Protein AF-A0AAV7M1U5-F1 (afdb_monomer_lite)

Organism: Pleurodeles waltl (NCBI:txid8319)

Radius of gyration: 17.75 Å; chains: 1; bounding box: 37×47×51 Å

pLDDT: mean 77.55, std 16.36, range [31.09, 94.5]

Foldseek 3Di:
DDDDPPPPQPDPPVVLCVQCVVLVVDPFAWDGKDFDPDPDPDPPDDTDIDTHTPDPVSVVVSVVSLVVDPFDDDPNHTDHDDDDADPVLVVLQVVCVVVVVVCVVVVWDWDADPRHWIWTDDPNDIDIDDDD

InterPro domains:
  IPR042566 L1 transposable element, C-terminal domain [G3DSA:3.30.250.20] (71-132)

Structure (mmCIF, N/CA/C/O backbone):
data_AF-A0AAV7M1U5-F1
#
_entry.id   AF-A0AAV7M1U5-F1
#
loop_
_atom_site.group_PDB
_atom_site.id
_atom_site.type_symbol
_atom_site.label_atom_id
_atom_site.label_alt_id
_atom_site.label_comp_id
_atom_site.label_asym_id
_atom_site.label_entity_id
_atom_site.label_seq_id
_atom_site.pdbx_PDB_ins_code
_atom_site.Cartn_x
_atom_site.Cartn_y
_atom_site.Cartn_z
_atom_site.occupancy
_atom_site.B_iso_or_equiv
_atom_site.auth_seq_id
_atom_site.auth_comp_id
_atom_site.auth_asym_id
_atom_site.auth_atom_id
_atom_site.pdbx_PDB_model_num
ATOM 1 N N . MET A 1 1 ? -9.621 28.303 -31.779 1.00 35.81 1 MET A N 1
ATOM 2 C CA . MET A 1 1 ? -10.114 28.123 -30.397 1.00 35.81 1 MET A CA 1
ATOM 3 C C . MET A 1 1 ? -9.479 26.858 -29.834 1.00 35.81 1 MET A C 1
ATOM 5 O O . MET A 1 1 ? -10.049 25.784 -29.961 1.00 35.81 1 MET A O 1
ATOM 9 N N . GLN A 1 2 ? -8.252 26.967 -29.311 1.00 31.09 2 GLN A N 1
ATOM 10 C CA . GLN A 1 2 ? -7.615 25.893 -28.545 1.00 31.09 2 GLN A CA 1
ATOM 11 C C . GLN A 1 2 ? -8.328 25.795 -27.192 1.00 31.09 2 GLN A C 1
ATOM 13 O O . GLN A 1 2 ? -8.320 26.750 -26.417 1.00 31.09 2 GLN A O 1
ATOM 18 N N . ALA A 1 3 ? -8.980 24.667 -26.929 1.00 35.22 3 ALA A N 1
ATOM 19 C CA . ALA A 1 3 ? -9.577 24.390 -25.635 1.00 35.22 3 ALA A CA 1
ATOM 20 C C . ALA A 1 3 ? -8.478 23.974 -24.645 1.00 35.22 3 ALA A C 1
ATOM 22 O O . ALA A 1 3 ? -7.823 22.956 -24.843 1.00 35.22 3 ALA A O 1
ATOM 23 N N . ASN A 1 4 ? -8.300 24.801 -23.610 1.00 36.56 4 ASN A N 1
ATOM 24 C CA . ASN A 1 4 ? -7.708 24.516 -22.298 1.00 36.56 4 ASN A CA 1
ATOM 25 C C . ASN A 1 4 ? -7.575 23.011 -21.962 1.00 36.56 4 ASN A C 1
ATOM 27 O O . ASN A 1 4 ? -8.493 22.435 -21.378 1.00 36.56 4 ASN A O 1
ATOM 31 N N . SER A 1 5 ? -6.428 22.390 -22.255 1.00 39.25 5 SER A N 1
ATOM 32 C CA . SER A 1 5 ? -6.068 21.067 -21.712 1.00 39.25 5 SER A CA 1
ATOM 33 C C . SER A 1 5 ? -5.354 21.141 -20.358 1.00 39.25 5 SER A C 1
ATOM 35 O O . SER A 1 5 ? -5.174 20.114 -19.711 1.00 39.25 5 SER A O 1
ATOM 37 N N . ASP A 1 6 ? -4.990 22.342 -19.906 1.00 36.09 6 ASP A N 1
ATOM 38 C CA . ASP A 1 6 ? -4.019 22.541 -18.817 1.00 36.09 6 ASP A CA 1
ATOM 39 C C . ASP A 1 6 ? -4.659 22.761 -17.438 1.00 36.09 6 ASP A C 1
ATOM 41 O O . ASP A 1 6 ? -4.017 23.244 -16.514 1.00 36.09 6 ASP A O 1
ATOM 45 N N . LYS A 1 7 ? -5.940 22.411 -17.267 1.00 34.91 7 LYS A N 1
ATOM 46 C CA . LYS A 1 7 ? -6.672 22.604 -15.998 1.00 34.91 7 LYS A CA 1
ATOM 47 C C . LYS A 1 7 ? -7.119 21.315 -15.302 1.00 34.91 7 LYS A C 1
ATOM 49 O O . LYS A 1 7 ? -7.943 21.369 -14.403 1.00 34.91 7 LYS A O 1
ATOM 54 N N . GLN A 1 8 ? -6.587 20.151 -15.682 1.00 41.59 8 GLN A N 1
ATOM 55 C CA . GLN A 1 8 ? -6.863 18.887 -14.970 1.00 41.59 8 GLN A CA 1
ATOM 56 C C . GLN A 1 8 ? -5.866 18.577 -13.836 1.00 41.59 8 GLN A C 1
ATOM 58 O O . GLN A 1 8 ? -5.866 17.467 -13.311 1.00 41.59 8 GLN A O 1
ATOM 63 N N . GLU A 1 9 ? -5.029 19.540 -13.449 1.00 43.91 9 GLU A N 1
ATOM 64 C CA . GLU A 1 9 ? -4.118 19.436 -12.298 1.00 43.91 9 GLU A CA 1
ATOM 65 C C . GLU A 1 9 ? -4.763 19.869 -10.968 1.00 43.91 9 GLU A C 1
ATOM 67 O O . GLU A 1 9 ? -4.080 19.953 -9.948 1.00 43.91 9 GLU A O 1
ATOM 72 N N . GLU A 1 10 ? -6.078 20.117 -10.939 1.00 45.50 10 GLU A N 1
ATOM 73 C CA . GLU A 1 10 ? -6.778 20.469 -9.702 1.00 45.50 10 GLU A CA 1
ATOM 74 C C . GLU A 1 10 ? -6.959 19.249 -8.787 1.00 45.50 10 GLU A C 1
ATOM 76 O O . GLU A 1 10 ? -7.956 18.535 -8.798 1.00 45.50 10 GLU A O 1
ATOM 81 N N . TYR A 1 11 ? -5.922 19.074 -7.972 1.00 50.91 11 TYR A N 1
ATOM 82 C CA . TYR A 1 11 ? -5.946 18.636 -6.587 1.00 50.91 11 TYR A CA 1
ATOM 83 C C . TYR A 1 11 ? -6.585 17.264 -6.296 1.00 50.91 11 TYR A C 1
ATOM 85 O O . TYR A 1 11 ? -7.752 17.132 -5.942 1.00 50.91 11 TYR A O 1
ATOM 93 N N . PHE A 1 12 ? -5.735 16.237 -6.279 1.00 55.44 12 PHE A N 1
ATOM 94 C CA . PHE A 1 12 ? -6.041 14.906 -5.741 1.00 55.44 12 PHE A CA 1
ATOM 95 C C . PHE A 1 12 ? -6.333 14.918 -4.217 1.00 55.44 12 PHE A C 1
ATOM 97 O O . PHE A 1 12 ? -6.977 14.011 -3.696 1.00 55.44 12 PHE A O 1
ATOM 104 N N . VAL A 1 13 ? -5.890 15.952 -3.483 1.00 52.41 13 VAL A N 1
ATOM 105 C CA . VAL A 1 13 ? -5.956 16.018 -2.002 1.00 52.41 13 VAL A CA 1
ATOM 106 C C . VAL A 1 13 ? -7.305 16.482 -1.421 1.00 52.41 13 VAL A C 1
ATOM 108 O O . VAL A 1 13 ? -7.798 15.799 -0.524 1.00 52.41 13 VAL A O 1
ATOM 111 N N . PRO A 1 14 ? -7.966 17.564 -1.889 1.00 52.09 14 PRO A N 1
ATOM 112 C CA . PRO A 1 14 ? -9.253 18.025 -1.355 1.00 52.09 14 PRO A CA 1
ATOM 113 C C . PRO A 1 14 ? -10.358 16.971 -1.454 1.00 52.09 14 PRO A C 1
ATOM 115 O O . PRO A 1 14 ? -11.265 16.930 -0.623 1.00 52.09 14 PRO A O 1
ATOM 118 N N . GLN A 1 15 ? -10.265 16.091 -2.451 1.00 54.75 15 GLN A N 1
ATOM 119 C CA . GLN A 1 15 ? -11.201 14.987 -2.658 1.00 54.75 15 GLN A CA 1
ATOM 120 C C . GLN A 1 15 ? -10.933 13.831 -1.682 1.00 54.75 15 GLN A C 1
ATOM 122 O O . GLN A 1 15 ? -11.866 13.152 -1.261 1.00 54.75 15 GLN A O 1
ATOM 127 N N . PHE A 1 16 ? -9.682 13.650 -1.245 1.00 58.00 16 PHE A N 1
ATOM 128 C CA . PHE A 1 16 ? -9.311 12.663 -0.231 1.00 58.00 16 PHE A CA 1
ATOM 129 C C . PHE A 1 16 ? -9.795 13.031 1.167 1.00 58.00 16 PHE A C 1
ATOM 131 O O . PHE A 1 16 ? -10.257 12.162 1.903 1.00 58.00 16 PHE A O 1
ATOM 138 N N . CYS A 1 17 ? -9.764 14.323 1.499 1.00 52.22 17 CYS A N 1
ATOM 139 C CA . CYS A 1 17 ? -10.313 14.845 2.750 1.00 52.22 17 CYS A CA 1
ATOM 140 C C . CYS A 1 17 ? -11.817 14.543 2.907 1.00 52.22 17 CYS A C 1
ATOM 142 O O . CYS A 1 17 ? -12.287 14.379 4.026 1.00 52.22 17 CYS A O 1
ATOM 144 N N . HIS A 1 18 ? -12.564 14.415 1.801 1.00 54.22 18 HIS A N 1
ATOM 145 C CA . HIS A 1 18 ? -13.964 13.965 1.826 1.00 54.22 18 HIS A CA 1
ATOM 146 C C . HIS A 1 18 ? -14.118 12.451 2.048 1.00 54.22 18 HIS A C 1
ATOM 148 O O . HIS A 1 18 ? -15.135 12.022 2.586 1.00 54.22 18 HIS A O 1
ATOM 154 N N . MET A 1 19 ? -13.145 11.642 1.614 1.00 53.34 19 MET A N 1
ATOM 155 C CA . MET A 1 19 ? -13.203 10.173 1.676 1.00 53.34 19 MET A CA 1
ATOM 156 C C . MET A 1 19 ? -12.685 9.595 3.002 1.00 53.34 19 MET A C 1
ATOM 158 O O . MET A 1 19 ? -13.044 8.473 3.345 1.00 53.34 19 MET A O 1
ATOM 162 N N . ALA A 1 20 ? -11.863 10.350 3.730 1.00 53.44 20 ALA A N 1
ATOM 163 C CA . ALA A 1 20 ? -11.268 9.968 5.010 1.00 53.44 20 ALA A CA 1
ATOM 164 C C . ALA A 1 20 ? -11.239 11.194 5.947 1.00 53.44 20 ALA A C 1
ATOM 166 O O . ALA A 1 20 ? -10.193 11.836 6.099 1.00 53.44 20 ALA A O 1
ATOM 167 N N . PRO A 1 21 ? -12.390 11.591 6.523 1.00 56.91 21 PRO A N 1
ATOM 168 C CA . PRO A 1 21 ? -12.510 12.798 7.342 1.00 56.91 21 PRO A CA 1
ATOM 169 C C . PRO A 1 21 ? -11.607 12.782 8.588 1.00 56.91 21 PRO A C 1
ATOM 171 O O . PRO A 1 21 ? -11.214 13.830 9.084 1.00 56.91 21 PRO A O 1
ATOM 174 N N . GLU A 1 22 ? -11.193 11.616 9.070 1.00 52.97 22 GLU A N 1
ATOM 175 C CA . GLU A 1 22 ? -10.200 11.452 10.137 1.00 52.97 22 GLU A CA 1
ATOM 176 C C . GLU A 1 22 ? -8.769 11.861 9.730 1.00 52.97 22 GLU A C 1
ATOM 178 O O . GLU A 1 22 ? -7.935 12.149 10.590 1.00 52.97 22 GLU A O 1
ATOM 183 N N . LEU A 1 23 ? -8.471 11.935 8.427 1.00 53.09 23 LEU A N 1
ATOM 184 C CA . LEU A 1 23 ? -7.213 12.489 7.908 1.00 53.09 23 LEU A CA 1
ATOM 185 C C . LEU A 1 23 ? -7.247 14.024 7.802 1.00 53.09 23 LEU A C 1
ATOM 187 O O . LEU A 1 23 ? -6.197 14.634 7.592 1.00 53.09 23 LEU A O 1
ATOM 191 N N . VAL A 1 24 ? -8.420 14.652 7.982 1.00 51.72 24 VAL A N 1
ATOM 192 C CA . VAL A 1 24 ? -8.6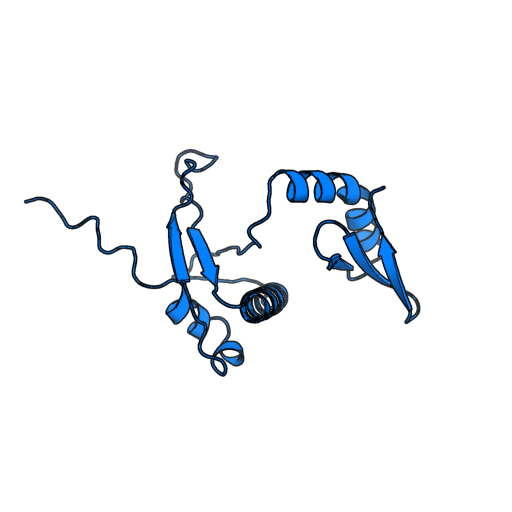20 16.116 7.904 1.00 51.72 24 VAL A CA 1
ATOM 193 C C . VAL A 1 24 ? -7.888 16.855 9.024 1.00 51.72 24 VAL A C 1
ATOM 195 O O . VAL A 1 24 ? -7.568 18.028 8.871 1.00 51.72 24 VAL A O 1
ATOM 198 N N . GLU A 1 25 ? -7.528 16.180 10.117 1.00 49.34 25 GLU A N 1
ATOM 199 C CA . GLU A 1 25 ? -6.812 16.812 11.233 1.00 49.34 25 GLU A CA 1
ATOM 200 C C . GLU A 1 25 ? -5.338 17.154 10.944 1.00 49.34 25 GLU A C 1
ATOM 202 O O . GLU A 1 25 ? -4.674 17.745 11.799 1.00 49.34 25 GLU A O 1
ATOM 207 N N . LYS A 1 26 ? -4.771 16.792 9.782 1.00 55.66 26 LYS A N 1
ATOM 208 C CA . LYS A 1 26 ? -3.350 17.050 9.487 1.00 55.66 26 LYS A CA 1
ATOM 209 C C . LYS A 1 26 ? -3.144 17.439 8.034 1.00 55.66 26 LYS A C 1
ATOM 211 O O . LYS A 1 26 ? -2.902 16.549 7.226 1.00 55.66 26 LYS A O 1
ATOM 216 N N . ASP A 1 27 ? -3.188 18.743 7.747 1.00 67.75 27 ASP A N 1
ATOM 217 C CA . ASP A 1 27 ? -2.758 19.404 6.501 1.00 67.75 27 ASP A CA 1
ATOM 218 C C . ASP A 1 27 ? -1.914 18.488 5.597 1.00 67.75 27 ASP A C 1
ATOM 220 O O . ASP A 1 27 ? -0.693 18.386 5.755 1.00 67.75 27 ASP A O 1
ATOM 224 N N . ILE A 1 28 ? -2.559 17.739 4.693 1.00 71.31 28 ILE A N 1
ATOM 225 C CA . ILE A 1 28 ? -1.846 16.850 3.771 1.00 71.31 28 ILE A CA 1
ATOM 226 C C . ILE A 1 28 ? -1.051 17.753 2.835 1.00 71.31 28 ILE A C 1
ATOM 228 O O . ILE A 1 28 ? -1.627 18.460 2.008 1.00 71.31 28 ILE A O 1
ATOM 232 N N . VAL A 1 29 ? 0.278 17.731 2.958 1.00 76.88 29 VAL A N 1
ATOM 233 C CA . VAL A 1 29 ? 1.142 18.557 2.115 1.00 76.88 29 VAL A CA 1
ATOM 234 C C . VAL A 1 29 ? 1.499 17.749 0.878 1.00 76.88 29 VAL A C 1
ATOM 236 O O . VAL A 1 29 ? 2.283 16.800 0.935 1.00 76.88 29 VAL A O 1
ATOM 239 N N . GLN A 1 30 ? 0.886 18.106 -0.244 1.00 76.19 30 GLN A N 1
ATOM 240 C CA . GLN A 1 30 ? 1.192 17.526 -1.545 1.00 76.19 30 GLN A CA 1
ATOM 241 C C . GLN A 1 30 ? 2.318 18.307 -2.210 1.00 76.19 30 GLN A C 1
ATOM 243 O O . GLN A 1 30 ? 2.263 19.531 -2.278 1.00 76.19 30 GLN A O 1
ATOM 248 N N . ASP A 1 31 ? 3.304 17.585 -2.731 1.00 81.19 31 ASP A N 1
ATOM 249 C CA . ASP A 1 31 ? 4.387 18.169 -3.520 1.00 81.19 31 ASP A CA 1
ATOM 250 C C . ASP A 1 31 ? 3.977 18.247 -5.000 1.00 81.19 31 ASP A C 1
ATOM 252 O O . ASP A 1 31 ? 3.882 19.322 -5.586 1.00 81.19 31 ASP A O 1
ATOM 256 N N . CYS A 1 32 ? 3.597 17.110 -5.595 1.00 81.69 32 CYS A N 1
ATOM 257 C CA . CYS A 1 32 ? 3.177 17.051 -6.996 1.00 81.69 32 CYS A CA 1
ATOM 258 C C . CYS A 1 32 ? 2.125 15.964 -7.260 1.00 81.69 32 CYS A C 1
ATOM 260 O O . CYS A 1 32 ? 2.033 14.976 -6.530 1.00 81.69 32 CYS A O 1
ATOM 262 N N . THR A 1 33 ? 1.330 16.143 -8.319 1.00 84.88 33 THR A N 1
ATOM 263 C CA . THR A 1 33 ? 0.420 15.121 -8.857 1.00 84.88 33 THR A CA 1
ATOM 264 C C . THR A 1 33 ? 0.467 15.146 -10.373 1.00 84.88 33 THR A C 1
ATOM 266 O O . THR A 1 33 ? 0.405 16.215 -10.968 1.00 84.88 33 THR A O 1
ATOM 269 N N . HIS A 1 34 ? 0.548 13.978 -11.004 1.00 83.88 34 HIS A N 1
ATOM 270 C CA . HIS A 1 34 ? 0.529 13.872 -12.460 1.00 83.88 34 HIS A CA 1
ATOM 271 C C . HIS A 1 34 ? -0.001 12.509 -12.924 1.00 83.88 34 HIS A C 1
ATOM 273 O O . HIS A 1 34 ? -0.022 11.528 -12.178 1.00 83.88 34 HIS A O 1
ATOM 279 N N . LYS A 1 35 ? -0.403 12.413 -14.196 1.00 85.06 35 LYS A N 1
ATOM 280 C CA . LYS A 1 35 ? -0.726 11.121 -14.822 1.00 85.06 35 LYS A CA 1
ATOM 281 C C . LYS A 1 35 ? 0.552 10.295 -14.980 1.00 85.06 35 LYS A C 1
ATOM 283 O O . LYS A 1 35 ? 1.624 10.824 -15.283 1.00 85.06 35 LYS A O 1
ATOM 288 N N . ALA A 1 36 ? 0.457 8.987 -14.774 1.00 84.44 36 ALA A N 1
ATOM 289 C CA . ALA A 1 36 ? 1.566 8.080 -15.014 1.00 84.44 36 ALA A CA 1
ATOM 290 C C . ALA A 1 36 ? 1.996 8.189 -16.484 1.00 84.44 36 ALA A C 1
ATOM 292 O O . ALA A 1 36 ? 1.177 8.051 -17.386 1.00 84.44 36 ALA A O 1
ATOM 293 N N . GLY A 1 37 ? 3.293 8.397 -16.734 1.00 79.25 37 GLY A N 1
ATOM 294 C CA . GLY A 1 37 ? 3.802 8.606 -18.096 1.00 79.25 37 GLY A CA 1
ATOM 295 C C . GLY A 1 37 ? 3.682 7.385 -19.015 1.00 79.25 37 GLY A C 1
ATOM 296 O O . GLY A 1 37 ? 3.889 7.492 -20.219 1.00 79.25 37 GLY A O 1
ATOM 297 N N . ARG A 1 38 ? 3.351 6.208 -18.467 1.00 79.25 38 ARG A N 1
ATOM 298 C CA . ARG A 1 38 ? 3.086 5.009 -19.265 1.00 79.25 38 ARG A CA 1
ATOM 299 C C . ARG A 1 38 ? 1.613 4.984 -19.679 1.00 79.25 38 ARG A C 1
ATOM 301 O O . ARG A 1 38 ? 0.755 5.216 -18.826 1.00 79.25 38 ARG A O 1
ATOM 308 N N . PRO A 1 39 ? 1.305 4.640 -20.943 1.00 76.50 39 PRO A N 1
ATOM 309 C CA . PRO A 1 39 ? -0.074 4.450 -21.361 1.00 76.50 39 PRO A CA 1
ATOM 310 C C . PRO A 1 39 ? -0.737 3.369 -20.507 1.00 76.50 39 PRO A C 1
ATOM 312 O O . PRO A 1 39 ? -0.072 2.475 -19.970 1.00 76.50 39 PRO A O 1
ATOM 315 N N . ALA A 1 40 ? -2.060 3.460 -20.378 1.00 79.62 40 ALA A N 1
ATOM 316 C CA . ALA A 1 40 ? -2.821 2.446 -19.675 1.00 79.62 40 ALA A CA 1
ATOM 317 C C . ALA A 1 40 ? -2.551 1.070 -20.297 1.00 79.62 40 ALA A C 1
ATOM 319 O O . ALA A 1 40 ? -2.413 0.933 -21.513 1.00 79.62 40 ALA A O 1
ATOM 320 N N . LYS A 1 41 ? -2.462 0.043 -19.446 1.00 77.81 41 LYS A N 1
ATOM 321 C CA . LYS A 1 41 ? -2.127 -1.319 -19.884 1.00 77.81 4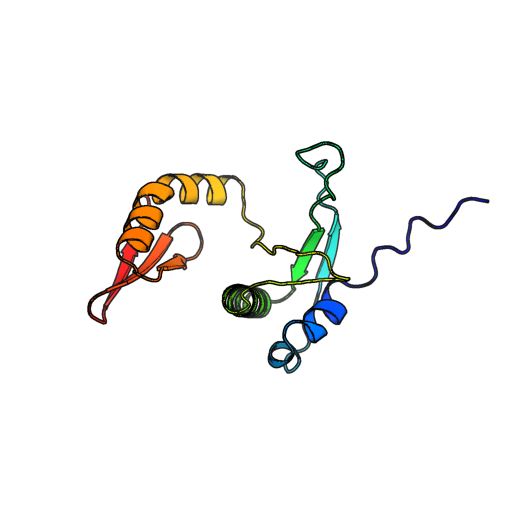1 LYS A CA 1
ATOM 322 C C . LYS A 1 41 ? -3.130 -1.854 -20.914 1.00 77.81 41 LYS A C 1
ATOM 324 O O . LYS A 1 41 ? -2.742 -2.618 -21.789 1.00 77.81 41 LYS A O 1
ATOM 329 N N . ASN A 1 42 ? -4.390 -1.435 -20.796 1.00 82.06 42 ASN A N 1
ATOM 330 C CA . ASN A 1 42 ? -5.476 -1.801 -21.692 1.00 82.06 42 ASN A CA 1
ATOM 331 C C . ASN A 1 42 ? -5.998 -0.549 -22.417 1.00 82.06 42 ASN A C 1
ATOM 333 O O . ASN A 1 42 ? -6.232 0.469 -21.754 1.00 82.06 42 ASN A O 1
ATOM 337 N N . PRO A 1 43 ? -6.227 -0.616 -23.741 1.00 79.19 43 PRO A N 1
ATOM 338 C CA . PRO A 1 43 ? -6.887 0.455 -24.481 1.00 79.19 43 PRO A CA 1
ATOM 339 C C . PRO A 1 43 ? -8.248 0.794 -23.853 1.00 79.19 43 PRO A C 1
ATOM 341 O O . PRO A 1 43 ? -9.025 -0.105 -23.542 1.00 79.19 43 PRO A O 1
ATOM 344 N N . GLY A 1 44 ? -8.524 2.083 -23.641 1.00 81.06 44 GLY A N 1
ATOM 345 C CA . GLY A 1 44 ? -9.780 2.562 -23.046 1.00 81.06 44 GLY A CA 1
ATOM 346 C C . GLY A 1 44 ? -9.817 2.605 -21.513 1.00 81.06 44 GLY A C 1
ATOM 347 O O . GLY A 1 44 ? -10.769 3.140 -20.955 1.00 81.06 44 GLY A O 1
ATOM 348 N N . MET A 1 45 ? -8.791 2.103 -20.816 1.00 82.06 45 MET A N 1
ATOM 349 C CA . MET A 1 45 ? -8.688 2.260 -19.362 1.00 82.06 45 MET A CA 1
ATOM 350 C C . MET A 1 45 ? -8.076 3.630 -19.010 1.00 82.06 45 MET A C 1
ATOM 352 O O . MET A 1 45 ? -7.136 4.060 -19.688 1.00 82.06 45 MET A O 1
ATOM 356 N N . PRO A 1 46 ? -8.553 4.323 -17.957 1.00 83.25 46 PRO A N 1
ATOM 357 C CA . PRO A 1 46 ? -7.911 5.546 -17.489 1.00 83.25 46 PRO A CA 1
ATOM 358 C C . PRO A 1 46 ? -6.458 5.284 -17.071 1.00 83.25 46 PRO A C 1
ATOM 360 O O . PRO A 1 46 ? -6.115 4.225 -16.540 1.00 83.25 46 PRO A O 1
ATOM 363 N N . GLN A 1 47 ? -5.591 6.266 -17.318 1.00 84.44 47 GLN A N 1
ATOM 364 C CA . GLN A 1 47 ? -4.217 6.234 -16.820 1.00 84.44 47 GLN A CA 1
ATOM 365 C C . GLN A 1 47 ? -4.208 6.365 -15.296 1.00 84.44 47 GLN A C 1
ATOM 367 O O . GLN A 1 47 ? -5.024 7.081 -14.718 1.00 84.44 47 GLN A O 1
ATOM 372 N N . ALA A 1 48 ? -3.255 5.692 -14.650 1.00 85.88 48 ALA A N 1
ATOM 373 C CA . ALA A 1 48 ? -3.040 5.862 -13.220 1.00 85.88 48 ALA A CA 1
ATOM 374 C C . ALA A 1 48 ? -2.600 7.300 -12.914 1.00 85.88 48 ALA A C 1
ATOM 376 O O . ALA A 1 48 ? -1.865 7.907 -13.695 1.00 85.88 48 ALA A O 1
ATOM 377 N N . ILE A 1 49 ? -3.014 7.816 -11.762 1.00 87.75 49 ILE A N 1
ATOM 378 C CA . ILE A 1 49 ? -2.562 9.101 -11.227 1.00 87.75 49 ILE A CA 1
ATOM 379 C C . ILE A 1 49 ? -1.503 8.810 -10.164 1.00 87.75 49 ILE A C 1
ATOM 381 O O . ILE A 1 49 ? -1.669 7.906 -9.344 1.00 87.75 49 ILE A O 1
ATOM 385 N N . LEU A 1 50 ? -0.392 9.538 -10.218 1.00 88.31 50 LEU A N 1
ATOM 386 C CA . LEU A 1 50 ? 0.680 9.488 -9.236 1.00 88.31 50 LEU A CA 1
ATOM 387 C C . LEU A 1 50 ? 0.660 10.780 -8.431 1.00 88.31 50 LEU A C 1
ATOM 389 O O . LEU A 1 50 ? 0.688 11.863 -9.010 1.00 88.31 50 LEU A O 1
ATOM 393 N N . THR A 1 51 ? 0.657 10.643 -7.108 1.00 87.06 51 THR A N 1
ATOM 394 C CA . THR A 1 51 ? 0.679 11.768 -6.173 1.00 87.06 51 THR A CA 1
ATOM 395 C C . THR A 1 51 ? 1.836 11.605 -5.199 1.00 87.06 51 THR A C 1
ATOM 397 O O . THR A 1 51 ? 1.970 10.568 -4.542 1.00 87.06 51 THR A O 1
ATOM 400 N N . CYS A 1 52 ? 2.672 12.637 -5.112 1.00 86.56 52 CYS A N 1
ATOM 401 C CA . CYS A 1 52 ? 3.743 12.758 -4.138 1.00 86.56 52 CYS A CA 1
ATOM 402 C C . CYS A 1 52 ? 3.228 13.512 -2.910 1.00 86.56 52 CYS A C 1
ATOM 404 O O . CYS A 1 52 ? 2.832 14.677 -2.993 1.00 86.56 52 CYS A O 1
ATOM 406 N N . VAL A 1 53 ? 3.247 12.834 -1.765 1.00 85.38 53 VAL A N 1
ATOM 407 C CA . VAL A 1 53 ? 2.974 13.438 -0.460 1.00 85.38 53 VAL A CA 1
ATOM 408 C C . VAL A 1 53 ? 4.316 13.768 0.181 1.00 85.38 53 VAL A C 1
ATOM 410 O O . VAL A 1 53 ? 5.180 12.894 0.265 1.00 85.38 53 VAL A O 1
ATOM 413 N N . LEU A 1 54 ? 4.485 15.008 0.639 1.00 83.44 54 LEU A N 1
ATOM 414 C CA . LEU A 1 54 ? 5.765 15.525 1.129 1.00 83.44 54 LEU A CA 1
ATOM 415 C C . LEU A 1 54 ? 6.298 14.721 2.324 1.00 83.44 54 LEU A C 1
ATOM 417 O O . LEU A 1 54 ? 7.500 14.494 2.451 1.00 83.44 54 LEU A O 1
ATOM 421 N N . LEU A 1 55 ? 5.401 14.275 3.209 1.00 84.19 55 LEU A N 1
ATOM 422 C CA . LEU A 1 55 ? 5.760 13.547 4.421 1.00 84.19 55 LEU A CA 1
ATOM 423 C C . LEU A 1 55 ? 5.424 12.057 4.299 1.00 84.19 55 LEU A C 1
ATOM 425 O O . LEU A 1 55 ? 4.262 11.664 4.182 1.00 84.19 55 LEU A O 1
ATOM 429 N N . SER A 1 56 ? 6.435 11.201 4.465 1.00 81.50 56 SER A N 1
ATOM 430 C CA . SER A 1 56 ? 6.269 9.737 4.459 1.00 81.50 56 SER A CA 1
ATOM 431 C C . SER A 1 56 ? 5.277 9.239 5.518 1.00 81.50 56 SER A C 1
ATOM 433 O O . SER A 1 56 ? 4.548 8.274 5.289 1.00 81.50 56 SER A O 1
ATOM 435 N N . ARG A 1 57 ? 5.184 9.929 6.663 1.00 81.94 57 ARG A N 1
ATOM 436 C CA . ARG A 1 57 ? 4.187 9.647 7.707 1.00 81.94 57 ARG A CA 1
ATOM 437 C C . ARG A 1 57 ? 2.754 9.853 7.207 1.00 81.94 57 ARG A C 1
ATOM 439 O O . ARG A 1 57 ? 1.887 9.052 7.535 1.00 81.94 57 ARG A O 1
ATOM 446 N N . GLN A 1 58 ? 2.501 10.893 6.413 1.00 81.56 58 GLN A N 1
ATOM 447 C CA . GLN A 1 58 ? 1.175 11.152 5.841 1.00 81.56 58 GLN A CA 1
ATOM 448 C C . GLN A 1 58 ? 0.812 10.081 4.814 1.00 81.56 58 GLN A C 1
ATOM 450 O O . GLN A 1 58 ? -0.292 9.550 4.857 1.00 81.56 58 GLN A O 1
ATOM 455 N N . GLN A 1 59 ? 1.766 9.673 3.972 1.00 84.12 59 GLN A N 1
ATOM 456 C CA . GLN A 1 59 ? 1.573 8.539 3.067 1.00 84.12 59 GLN A CA 1
ATOM 457 C C . GLN A 1 59 ? 1.185 7.260 3.829 1.00 84.12 59 GLN A C 1
ATOM 459 O O . GLN A 1 59 ? 0.269 6.557 3.414 1.00 84.12 59 GLN A O 1
ATOM 464 N N . GLN A 1 60 ? 1.859 6.947 4.941 1.00 81.44 60 GLN A N 1
ATOM 465 C CA . GLN A 1 60 ? 1.533 5.769 5.756 1.00 81.44 60 GLN A CA 1
ATOM 466 C C . GLN A 1 60 ? 0.120 5.842 6.345 1.00 81.44 60 GLN A C 1
ATOM 468 O O . GLN A 1 60 ? -0.591 4.841 6.313 1.00 81.44 60 GLN A O 1
ATOM 473 N N . LEU A 1 61 ? -0.293 7.014 6.837 1.00 80.06 61 LEU A N 1
ATOM 474 C CA . LEU A 1 61 ? -1.643 7.232 7.364 1.00 80.06 61 LEU A CA 1
ATOM 475 C C . LEU A 1 61 ? -2.710 7.083 6.274 1.00 80.06 61 LEU A C 1
ATOM 477 O O . LEU A 1 61 ? -3.695 6.386 6.489 1.00 80.06 61 LEU A O 1
ATOM 481 N N . ILE A 1 62 ? -2.475 7.655 5.089 1.00 81.19 62 ILE A N 1
ATOM 482 C CA . ILE A 1 62 ? -3.361 7.498 3.928 1.00 81.19 62 ILE A CA 1
ATOM 483 C C . ILE A 1 62 ? -3.499 6.017 3.565 1.00 81.19 62 ILE A C 1
ATOM 485 O O . ILE A 1 62 ? -4.608 5.525 3.397 1.00 81.19 62 ILE A O 1
ATOM 489 N N . MET A 1 63 ? -2.387 5.281 3.477 1.00 84.44 63 MET A N 1
ATOM 490 C CA . MET A 1 63 ? -2.430 3.859 3.121 1.00 84.44 63 MET A CA 1
ATOM 491 C C . MET A 1 63 ? -3.115 2.993 4.185 1.00 84.44 63 MET A C 1
ATOM 493 O O . MET A 1 63 ? -3.732 1.994 3.823 1.00 84.44 63 MET A O 1
ATOM 497 N N . ALA A 1 64 ? -3.014 3.360 5.466 1.00 80.19 64 ALA A N 1
ATOM 498 C CA . ALA A 1 64 ? -3.745 2.695 6.542 1.00 80.19 64 ALA A CA 1
ATOM 499 C C . ALA A 1 64 ? -5.258 2.943 6.416 1.00 80.19 64 ALA A C 1
ATOM 501 O O . ALA A 1 64 ? -6.020 1.984 6.377 1.00 80.19 64 ALA A O 1
ATOM 502 N N . ALA A 1 65 ? -5.680 4.199 6.228 1.00 79.69 65 ALA A N 1
ATOM 503 C CA . ALA A 1 65 ? -7.092 4.544 6.039 1.00 79.69 65 ALA A CA 1
ATOM 504 C C . ALA A 1 65 ? -7.695 3.859 4.799 1.00 79.69 65 ALA A C 1
ATOM 506 O O . ALA A 1 65 ? -8.767 3.268 4.863 1.00 79.69 65 ALA A O 1
ATOM 507 N N . VAL A 1 66 ? -6.966 3.852 3.676 1.00 82.12 66 VAL A N 1
ATOM 508 C CA . VAL A 1 66 ? -7.374 3.153 2.443 1.00 82.12 66 VAL A CA 1
ATOM 509 C C . VAL A 1 66 ? -7.621 1.662 2.677 1.00 82.12 66 VAL A C 1
ATOM 511 O O . VAL A 1 66 ? -8.501 1.092 2.039 1.00 82.12 66 VAL A O 1
ATOM 514 N N . HIS A 1 67 ? -6.845 1.021 3.553 1.00 77.81 67 HIS A N 1
ATOM 515 C CA . HIS A 1 67 ? -7.000 -0.400 3.858 1.00 77.81 67 HIS A CA 1
ATOM 516 C C . HIS A 1 67 ? -8.269 -0.689 4.675 1.00 77.81 67 HIS A C 1
ATOM 518 O O . HIS A 1 67 ? -8.872 -1.748 4.510 1.00 77.81 67 HIS A O 1
ATOM 524 N N . ASP A 1 68 ? -8.680 0.244 5.531 1.00 78.50 68 ASP A N 1
ATOM 525 C CA . ASP A 1 68 ? -9.857 0.085 6.390 1.00 78.50 68 ASP A CA 1
ATOM 526 C C . ASP A 1 68 ? -11.170 0.432 5.664 1.00 78.50 68 ASP A C 1
ATOM 528 O O . ASP A 1 68 ? -12.248 0.012 6.092 1.00 78.50 68 ASP A O 1
ATOM 532 N N . ILE A 1 69 ? -11.098 1.141 4.530 1.00 79.69 69 ILE A N 1
ATOM 533 C CA . ILE A 1 69 ? -12.263 1.491 3.712 1.00 79.69 69 ILE A CA 1
ATOM 534 C C . ILE A 1 69 ? -12.577 0.350 2.722 1.00 79.69 69 ILE A C 1
ATOM 536 O O . ILE A 1 69 ? -11.797 0.090 1.804 1.00 79.69 69 ILE A O 1
ATOM 540 N N . PRO A 1 70 ? -13.751 -0.307 2.820 1.00 74.12 70 PRO A N 1
ATOM 541 C CA . PRO A 1 70 ? -14.067 -1.489 2.012 1.00 74.12 70 PRO A CA 1
ATOM 542 C C . PRO A 1 70 ? -14.226 -1.195 0.512 1.00 74.12 70 PRO A C 1
ATOM 544 O O . PRO A 1 70 ? -13.968 -2.062 -0.324 1.00 74.12 70 PRO A O 1
ATOM 547 N N . ALA A 1 71 ? -14.672 0.009 0.149 1.00 81.19 71 ALA A N 1
ATOM 548 C CA . ALA A 1 71 ? -14.755 0.451 -1.237 1.00 81.19 71 ALA A CA 1
ATOM 549 C C . ALA A 1 71 ? -14.654 1.973 -1.314 1.00 81.19 71 ALA A C 1
ATOM 551 O O . ALA A 1 7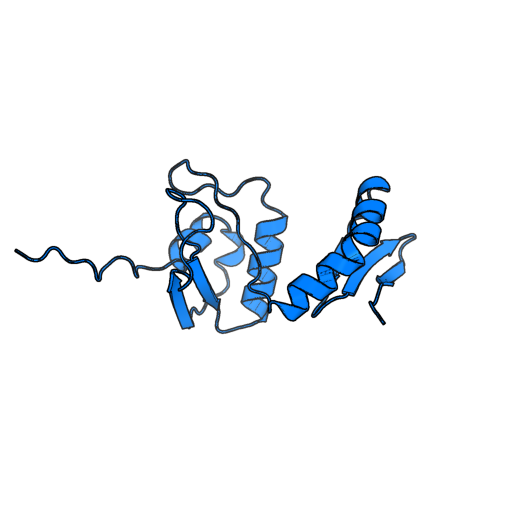1 ? -15.476 2.684 -0.743 1.00 81.19 71 ALA A O 1
ATOM 552 N N . ILE A 1 72 ? -13.671 2.460 -2.065 1.00 81.19 72 ILE A N 1
ATOM 553 C CA . ILE A 1 72 ? -13.483 3.888 -2.306 1.00 81.19 72 ILE A CA 1
ATOM 554 C C . ILE A 1 72 ? -14.183 4.239 -3.618 1.00 81.19 72 ILE A C 1
ATOM 556 O O . ILE A 1 72 ? -13.944 3.604 -4.651 1.00 81.19 72 ILE A O 1
ATOM 560 N N . THR A 1 73 ? -15.072 5.230 -3.583 1.00 81.00 73 THR A N 1
ATOM 561 C CA . THR A 1 73 ? -15.849 5.669 -4.748 1.00 81.00 73 THR A CA 1
ATOM 562 C C . THR A 1 73 ? -15.690 7.160 -4.989 1.00 81.00 73 THR A C 1
ATOM 564 O O . THR A 1 73 ? -15.825 7.949 -4.058 1.00 81.00 73 THR A O 1
ATOM 567 N N . TYR A 1 74 ? -15.490 7.538 -6.247 1.00 75.94 74 TYR A N 1
ATOM 568 C CA . TYR A 1 74 ? -15.444 8.917 -6.719 1.00 75.94 74 TYR A CA 1
ATOM 569 C C . TYR A 1 74 ? -16.431 9.077 -7.879 1.00 75.94 74 TYR A C 1
ATOM 571 O O . TYR A 1 74 ? -16.364 8.313 -8.840 1.00 75.94 74 TYR A O 1
ATOM 579 N N . GLU A 1 75 ? -17.381 10.013 -7.771 1.00 80.50 75 GLU A N 1
ATOM 580 C CA . GLU A 1 75 ? -18.440 10.240 -8.778 1.00 80.50 75 GLU A CA 1
ATOM 581 C C . GLU A 1 75 ? -19.158 8.941 -9.209 1.00 80.50 75 GLU A C 1
ATOM 583 O O . GLU A 1 75 ? -19.359 8.657 -10.387 1.00 80.50 75 GLU A O 1
ATOM 588 N N . GLY A 1 76 ? -19.488 8.082 -8.236 1.00 78.19 76 GLY A N 1
ATOM 589 C CA . GLY A 1 76 ? -20.123 6.779 -8.485 1.00 78.19 76 GLY A CA 1
ATOM 590 C C . GLY A 1 76 ? -19.200 5.706 -9.084 1.00 78.19 76 GLY A C 1
ATOM 591 O O . GLY A 1 76 ? -19.612 4.556 -9.231 1.00 78.19 76 GLY A O 1
ATOM 592 N N . THR A 1 77 ? -17.941 6.036 -9.377 1.00 80.75 77 THR A N 1
ATOM 593 C CA . THR A 1 77 ? -16.937 5.111 -9.912 1.00 80.75 77 THR A CA 1
ATOM 594 C C . THR A 1 77 ? -16.059 4.568 -8.792 1.00 80.75 77 THR A C 1
ATOM 596 O O . THR A 1 77 ? -15.518 5.323 -7.989 1.00 80.75 77 THR A O 1
ATOM 599 N N . LYS A 1 78 ? -15.871 3.246 -8.738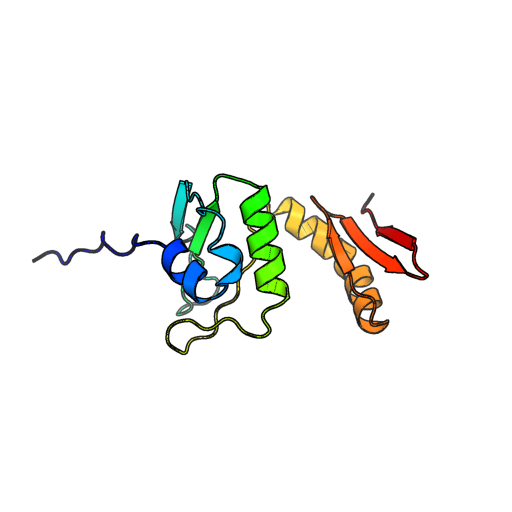 1.00 83.69 78 LYS A N 1
ATOM 600 C CA . LYS A 1 78 ? -14.928 2.629 -7.795 1.00 83.69 78 LYS A CA 1
ATOM 601 C C . LYS A 1 78 ? -13.493 2.952 -8.198 1.00 83.69 78 LYS A C 1
ATOM 603 O O . LYS A 1 78 ? -13.100 2.693 -9.335 1.00 83.69 78 LYS A O 1
ATOM 608 N N . ILE A 1 79 ? -12.711 3.450 -7.251 1.00 85.19 79 ILE A N 1
ATOM 609 C CA . ILE A 1 79 ? -11.284 3.708 -7.428 1.00 85.19 79 ILE A CA 1
ATOM 610 C C . ILE A 1 79 ? -10.470 2.808 -6.504 1.00 85.19 79 ILE A C 1
ATOM 612 O O . ILE A 1 79 ? -10.943 2.358 -5.462 1.00 85.19 79 ILE A O 1
ATOM 616 N N . VAL A 1 80 ? -9.235 2.526 -6.910 1.00 85.44 80 VAL A N 1
ATOM 617 C CA . VAL A 1 80 ? -8.302 1.721 -6.123 1.00 85.44 80 VAL A CA 1
ATOM 618 C C . VAL A 1 80 ? -7.004 2.486 -5.978 1.00 85.44 80 VAL A C 1
ATOM 620 O O . VAL A 1 80 ? -6.509 3.078 -6.937 1.00 85.44 80 VAL A O 1
ATOM 623 N N . ILE A 1 81 ? -6.461 2.460 -4.769 1.00 86.62 81 ILE A N 1
ATOM 624 C CA . ILE A 1 81 ? -5.284 3.230 -4.398 1.00 86.62 81 ILE A CA 1
ATOM 625 C C . ILE A 1 81 ? -4.201 2.260 -3.975 1.00 86.62 81 ILE A C 1
ATOM 627 O O . ILE A 1 81 ? -4.419 1.350 -3.176 1.00 86.62 81 ILE A O 1
ATOM 631 N N . PHE A 1 82 ? -3.016 2.467 -4.529 1.00 86.38 82 PHE A N 1
ATOM 632 C CA . PHE A 1 82 ? -1.858 1.641 -4.258 1.00 86.38 82 PHE A CA 1
ATOM 633 C C . PHE A 1 82 ? -0.682 2.514 -3.862 1.00 86.38 82 PHE A C 1
ATOM 635 O O . PHE A 1 82 ? -0.513 3.631 -4.349 1.00 86.38 82 PHE A O 1
ATOM 642 N N . GLN A 1 83 ? 0.192 1.953 -3.035 1.00 86.94 83 GLN A N 1
ATOM 643 C CA . GLN A 1 83 ? 1.493 2.549 -2.803 1.00 86.94 83 GLN A CA 1
ATOM 644 C C . GLN A 1 83 ? 2.323 2.498 -4.095 1.00 86.94 83 GLN A C 1
ATOM 646 O O . GLN A 1 83 ? 2.479 1.432 -4.698 1.00 86.94 83 GLN A O 1
ATOM 651 N N . ALA A 1 84 ? 2.906 3.631 -4.487 1.00 87.25 84 ALA A N 1
ATOM 652 C CA . ALA A 1 84 ? 3.905 3.665 -5.547 1.00 87.25 84 ALA A CA 1
ATOM 653 C C . ALA A 1 84 ? 5.176 2.944 -5.072 1.00 87.25 84 ALA A C 1
ATOM 655 O O . ALA A 1 84 ? 5.809 3.340 -4.094 1.00 87.25 84 ALA A O 1
ATOM 656 N N . LEU A 1 85 ? 5.532 1.856 -5.751 1.00 87.75 85 LEU A N 1
ATOM 657 C CA . LEU A 1 85 ? 6.678 1.016 -5.414 1.00 87.75 85 LEU A CA 1
ATOM 658 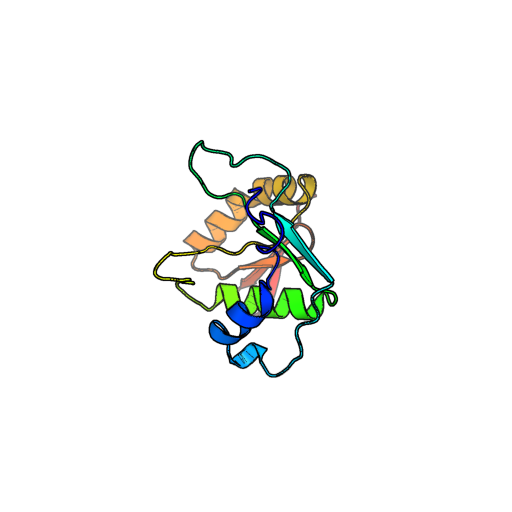C C . LEU A 1 85 ? 7.582 0.850 -6.628 1.00 87.75 85 LEU A C 1
ATOM 660 O O . LEU A 1 85 ? 7.108 0.766 -7.763 1.00 87.75 85 LEU A O 1
ATOM 664 N N . SER A 1 86 ? 8.889 0.739 -6.380 1.00 88.12 86 SER A N 1
ATOM 665 C CA . SER A 1 86 ? 9.844 0.448 -7.449 1.00 88.12 86 SER A CA 1
ATOM 666 C C . SER A 1 86 ? 9.538 -0.911 -8.106 1.00 88.12 86 SER A C 1
ATOM 668 O O . SER A 1 86 ? 9.051 -1.827 -7.428 1.00 88.12 86 SER A O 1
ATOM 670 N N . PRO A 1 87 ? 9.869 -1.104 -9.399 1.00 88.12 87 PRO A N 1
ATOM 671 C CA . PRO A 1 87 ? 9.714 -2.398 -10.064 1.00 88.12 87 PRO A CA 1
ATOM 672 C C . PRO A 1 87 ? 10.420 -3.542 -9.325 1.00 88.12 87 PRO A C 1
ATOM 674 O O . PRO A 1 87 ? 9.856 -4.628 -9.195 1.00 88.12 87 PRO A O 1
ATOM 677 N N . LEU A 1 88 ? 11.611 -3.279 -8.775 1.00 90.06 88 LEU A N 1
ATOM 678 C CA . LEU A 1 88 ? 12.370 -4.244 -7.979 1.00 90.06 88 LEU A CA 1
ATOM 679 C C . LEU A 1 88 ? 11.614 -4.641 -6.705 1.00 90.06 88 LEU A C 1
ATOM 681 O O . LEU A 1 88 ? 11.518 -5.823 -6.377 1.00 90.06 88 LEU A O 1
ATOM 685 N N . THR A 1 89 ? 11.032 -3.668 -6.001 1.00 89.12 89 THR A N 1
ATOM 686 C CA . THR A 1 89 ? 10.221 -3.926 -4.806 1.00 89.12 89 THR A CA 1
ATOM 687 C C . THR A 1 89 ? 8.995 -4.769 -5.144 1.00 89.12 89 THR A C 1
ATOM 689 O O . THR A 1 89 ? 8.713 -5.747 -4.452 1.00 89.12 89 THR A O 1
ATOM 692 N N . LEU A 1 90 ? 8.291 -4.437 -6.230 1.00 89.19 90 LEU A N 1
ATOM 693 C CA . LEU A 1 90 ? 7.143 -5.214 -6.699 1.00 89.19 90 LEU A CA 1
ATOM 694 C C . LEU A 1 90 ? 7.542 -6.650 -7.052 1.00 89.19 90 LEU A C 1
ATOM 696 O O . LEU A 1 90 ? 6.829 -7.585 -6.693 1.00 89.19 90 LEU A O 1
ATOM 700 N N . GLN A 1 91 ? 8.683 -6.839 -7.715 1.00 90.69 91 GLN A N 1
ATOM 701 C CA . GLN A 1 91 ? 9.205 -8.165 -8.037 1.00 90.69 91 GLN A CA 1
ATOM 702 C C . GLN A 1 91 ? 9.525 -8.966 -6.771 1.00 90.69 91 GLN A C 1
ATOM 704 O O . GLN A 1 91 ? 9.081 -10.105 -6.653 1.00 90.69 91 GLN A O 1
ATOM 709 N N . ARG A 1 92 ? 10.220 -8.373 -5.793 1.00 89.50 92 ARG A N 1
ATOM 710 C CA . ARG A 1 92 ? 10.542 -9.051 -4.527 1.00 89.50 92 ARG A CA 1
ATOM 711 C C . ARG A 1 92 ? 9.294 -9.430 -3.731 1.00 89.50 92 ARG A C 1
ATOM 713 O O . ARG A 1 92 ? 9.239 -10.532 -3.196 1.00 89.50 92 ARG A O 1
ATOM 720 N N . ARG A 1 93 ? 8.264 -8.577 -3.715 1.00 90.31 93 ARG A N 1
ATOM 721 C CA . ARG A 1 93 ? 6.965 -8.912 -3.100 1.00 90.31 93 ARG A CA 1
ATOM 722 C C . ARG A 1 93 ? 6.245 -10.053 -3.819 1.00 90.31 93 ARG A C 1
ATOM 724 O O . ARG A 1 93 ? 5.586 -10.850 -3.166 1.00 90.31 93 ARG A O 1
ATOM 731 N N . ARG A 1 94 ? 6.380 -10.173 -5.146 1.00 90.44 94 ARG A N 1
ATOM 732 C CA . ARG A 1 94 ? 5.798 -11.303 -5.897 1.00 90.44 94 ARG A CA 1
ATOM 733 C C . ARG A 1 94 ? 6.418 -12.646 -5.523 1.00 90.44 94 ARG A C 1
ATOM 735 O O . ARG A 1 94 ? 5.716 -13.644 -5.611 1.00 90.44 94 ARG A O 1
ATOM 742 N N . ILE A 1 95 ? 7.687 -12.670 -5.116 1.00 91.25 95 ILE A N 1
ATOM 743 C CA . ILE A 1 95 ? 8.343 -13.900 -4.653 1.00 91.25 95 ILE A CA 1
ATOM 744 C C . ILE A 1 95 ? 7.692 -14.393 -3.355 1.00 91.25 95 ILE A C 1
ATOM 746 O O . ILE A 1 95 ? 7.426 -15.577 -3.241 1.00 91.25 95 ILE A O 1
ATOM 750 N N . LEU A 1 96 ? 7.335 -13.476 -2.449 1.00 90.25 96 LEU A N 1
ATOM 751 C CA . LEU A 1 96 ? 6.626 -13.765 -1.192 1.00 90.25 96 LEU A CA 1
ATOM 752 C C . LEU A 1 96 ? 5.104 -13.946 -1.369 1.00 90.25 96 LEU A C 1
ATOM 754 O O . LEU A 1 96 ? 4.345 -13.959 -0.401 1.00 90.25 96 LEU A O 1
ATOM 758 N N . ARG A 1 97 ? 4.615 -14.038 -2.613 1.00 91.06 97 ARG A N 1
ATOM 759 C CA . ARG A 1 97 ? 3.188 -14.250 -2.882 1.00 91.06 97 ARG A CA 1
ATOM 760 C C . ARG A 1 97 ? 2.668 -15.570 -2.291 1.00 91.06 97 ARG A C 1
ATOM 762 O O . ARG A 1 97 ? 1.583 -15.507 -1.715 1.00 91.06 97 ARG A O 1
ATOM 769 N N . PRO A 1 98 ? 3.380 -16.713 -2.394 1.00 93.44 98 PRO A N 1
ATOM 770 C CA . PRO A 1 98 ? 2.944 -17.961 -1.770 1.00 93.44 98 PRO A CA 1
ATOM 771 C C . PRO A 1 98 ? 2.765 -17.811 -0.258 1.00 93.44 98 PRO A C 1
ATOM 773 O O . PRO A 1 98 ? 1.717 -18.182 0.258 1.00 93.44 98 PRO A O 1
ATOM 776 N N . ASP A 1 99 ? 3.714 -17.165 0.427 1.00 92.88 99 ASP A N 1
ATOM 777 C CA . ASP A 1 99 ? 3.624 -16.921 1.871 1.00 92.88 99 ASP A CA 1
ATOM 778 C C . ASP A 1 99 ? 2.419 -16.043 2.214 1.00 92.88 99 ASP A C 1
ATOM 780 O O . ASP A 1 99 ? 1.645 -16.354 3.113 1.00 92.88 99 ASP A O 1
ATOM 784 N N . SER A 1 100 ? 2.211 -14.960 1.458 1.00 91.62 100 SER A N 1
ATOM 785 C CA . SER A 1 100 ? 1.057 -14.085 1.674 1.00 91.62 100 SER A CA 1
ATOM 786 C C . SER A 1 100 ? -0.277 -14.794 1.426 1.00 91.62 100 SER A C 1
ATOM 788 O O . SER A 1 100 ? -1.238 -14.532 2.140 1.00 91.62 100 SER A O 1
ATOM 790 N N . ALA A 1 101 ? -0.340 -15.705 0.449 1.00 92.88 101 ALA A N 1
ATOM 791 C CA . ALA A 1 101 ? -1.540 -16.487 0.169 1.00 92.88 101 ALA A CA 1
ATOM 792 C C . ALA A 1 101 ? -1.825 -17.476 1.304 1.00 92.88 101 ALA A C 1
ATOM 794 O O . ALA A 1 101 ? -2.951 -17.526 1.785 1.00 92.88 101 ALA A O 1
ATOM 795 N N . PHE A 1 102 ? -0.793 -18.166 1.797 1.00 94.38 102 PHE A N 1
ATOM 796 C CA . PHE A 1 102 ? -0.914 -19.053 2.951 1.00 94.38 102 PHE A CA 1
ATOM 797 C C . PHE A 1 102 ? -1.414 -18.303 4.193 1.00 94.38 102 PHE A C 1
ATOM 799 O O . PHE A 1 102 ? -2.324 -18.768 4.871 1.00 94.38 102 PHE A O 1
ATOM 806 N N . LEU A 1 103 ? -0.882 -17.107 4.467 1.00 92.75 103 LEU A N 1
ATOM 807 C CA . LEU A 1 103 ? -1.359 -16.278 5.579 1.00 92.75 103 LEU A CA 1
ATOM 808 C C . LEU A 1 103 ? -2.843 -15.908 5.427 1.00 92.75 103 LEU A C 1
ATOM 810 O O . LEU A 1 103 ? -3.578 -15.986 6.407 1.00 92.75 103 LEU A O 1
ATOM 814 N N . LEU A 1 104 ? -3.305 -15.568 4.216 1.00 91.25 104 LEU A N 1
ATOM 815 C CA . LEU A 1 104 ? -4.733 -15.311 3.962 1.00 91.25 104 LEU A CA 1
ATOM 816 C C . LEU A 1 104 ? -5.595 -16.551 4.182 1.00 91.25 104 LEU A C 1
ATOM 818 O O . LEU A 1 104 ? -6.660 -16.439 4.781 1.00 91.25 104 LEU A O 1
ATOM 822 N N . GLU A 1 105 ? -5.147 -17.713 3.705 1.00 94.50 105 GLU A N 1
ATOM 823 C CA . GLU A 1 105 ? -5.857 -18.987 3.876 1.00 94.50 105 GLU A CA 1
ATOM 824 C C . GLU A 1 105 ? -6.007 -19.370 5.352 1.00 94.50 105 GLU A C 1
ATOM 826 O O . GLU A 1 105 ? -7.009 -19.967 5.731 1.00 94.50 105 GLU A O 1
ATOM 831 N N . GLN A 1 106 ? -5.037 -18.999 6.189 1.00 94.12 106 GLN A N 1
ATOM 832 C CA . GLN A 1 106 ? -5.083 -19.195 7.641 1.00 94.12 106 GLN A CA 1
ATOM 833 C C . GLN A 1 106 ? -5.801 -18.056 8.390 1.00 94.12 106 GLN A C 1
ATOM 835 O O . GLN A 1 106 ? -5.716 -17.985 9.615 1.00 94.12 106 GLN A O 1
ATOM 840 N N . GLU A 1 107 ? -6.460 -17.136 7.675 1.00 91.62 107 GLU A N 1
ATOM 841 C CA . GLU A 1 107 ? -7.111 -15.938 8.230 1.00 91.62 107 GLU A CA 1
ATOM 842 C C . GLU A 1 107 ? -6.162 -15.044 9.058 1.00 91.62 107 GLU A C 1
ATOM 844 O O . GLU A 1 107 ? -6.576 -14.247 9.907 1.00 91.62 107 GLU A O 1
ATOM 849 N N . VAL A 1 108 ? -4.859 -15.129 8.783 1.00 92.19 108 VAL A N 1
ATOM 850 C CA . VAL A 1 108 ? -3.828 -14.336 9.447 1.00 92.19 108 VAL A CA 1
ATOM 851 C C . VAL A 1 108 ? -3.691 -12.998 8.741 1.00 92.19 108 VAL A C 1
ATOM 853 O O . VAL A 1 108 ? -3.251 -12.899 7.593 1.00 92.19 108 VAL A O 1
ATOM 856 N N . ARG A 1 109 ? -4.013 -11.925 9.467 1.00 87.12 109 ARG A N 1
ATOM 857 C CA . ARG A 1 109 ? -3.761 -10.566 8.988 1.00 87.12 109 ARG A CA 1
ATOM 858 C C . ARG A 1 109 ? -2.261 -10.326 8.894 1.00 87.12 109 ARG A C 1
ATOM 860 O O . ARG A 1 109 ? -1.527 -10.472 9.871 1.00 87.12 109 ARG A O 1
ATOM 867 N N . TYR A 1 110 ? -1.829 -9.885 7.725 1.00 90.69 110 TYR A N 1
ATOM 868 C CA . TYR A 1 110 ? -0.461 -9.471 7.475 1.00 90.69 110 TYR A CA 1
ATOM 869 C C . TYR A 1 110 ? -0.448 -8.105 6.798 1.00 90.69 110 TYR A C 1
ATOM 871 O O . TYR A 1 110 ? -1.423 -7.681 6.178 1.00 90.69 110 TYR A O 1
ATOM 879 N N . HIS A 1 111 ? 0.691 -7.430 6.865 1.00 87.00 111 HIS A N 1
ATOM 880 C CA . HIS A 1 111 ? 0.953 -6.240 6.075 1.00 87.00 111 HIS A CA 1
ATOM 881 C C . HIS A 1 111 ? 2.351 -6.297 5.460 1.00 87.00 111 HIS A C 1
ATOM 883 O O . HIS A 1 111 ? 3.264 -6.972 5.941 1.00 87.00 111 HIS A O 1
ATOM 889 N N . TRP A 1 112 ? 2.539 -5.561 4.367 1.00 87.31 112 TRP A N 1
ATOM 890 C CA . TRP A 1 112 ? 3.855 -5.415 3.762 1.00 87.31 112 TRP A CA 1
ATOM 891 C C . TRP A 1 112 ? 4.682 -4.406 4.556 1.00 87.31 112 TRP A C 1
ATOM 893 O O . TRP A 1 112 ? 4.361 -3.219 4.605 1.00 87.31 112 TRP A O 1
ATOM 903 N N . GLY A 1 113 ? 5.778 -4.861 5.150 1.00 83.69 113 GLY A N 1
ATOM 904 C CA . GLY A 1 113 ? 6.796 -3.985 5.705 1.00 83.69 113 GLY A CA 1
ATOM 905 C C . GLY A 1 113 ? 7.741 -3.472 4.617 1.00 83.69 113 GLY A C 1
ATOM 906 O O . GLY A 1 113 ? 8.075 -4.174 3.656 1.00 83.69 113 GLY A O 1
ATOM 907 N N . HIS A 1 114 ? 8.211 -2.237 4.783 1.00 76.81 114 HIS A N 1
ATOM 908 C CA . HIS A 1 114 ? 9.204 -1.663 3.883 1.00 76.81 114 HIS A CA 1
ATOM 909 C C . HIS A 1 114 ? 10.544 -2.422 3.971 1.00 76.81 114 HIS A C 1
ATOM 911 O O . HIS A 1 114 ? 10.981 -2.729 5.084 1.00 76.81 114 HIS A O 1
ATOM 917 N N . PRO A 1 115 ? 11.247 -2.656 2.846 1.00 74.12 115 PRO A N 1
ATOM 918 C CA . PRO A 1 115 ? 10.777 -2.528 1.458 1.00 74.12 115 PRO A CA 1
ATOM 919 C C . PRO A 1 115 ? 10.048 -3.785 0.928 1.00 74.12 115 PRO A C 1
ATOM 921 O O . PRO A 1 115 ? 9.102 -3.655 0.148 1.00 74.12 115 PRO A O 1
ATOM 924 N N . PHE A 1 116 ? 10.443 -4.992 1.350 1.00 84.56 116 PHE A N 1
ATOM 925 C CA . PHE A 1 116 ? 9.927 -6.272 0.826 1.00 84.56 116 PHE A CA 1
ATOM 926 C C . PHE A 1 116 ? 9.850 -7.379 1.895 1.00 84.56 116 PHE A C 1
ATOM 928 O O . PHE A 1 116 ? 10.326 -8.488 1.683 1.00 84.56 116 PHE A O 1
ATOM 935 N N . ARG A 1 117 ? 9.241 -7.093 3.048 1.00 88.62 117 ARG A N 1
ATOM 936 C CA . ARG A 1 117 ? 8.995 -8.098 4.099 1.00 88.62 117 ARG A CA 1
ATOM 937 C C . ARG A 1 117 ? 7.504 -8.269 4.362 1.00 88.62 117 ARG A C 1
ATOM 939 O O . ARG A 1 117 ? 6.755 -7.300 4.227 1.00 88.62 117 ARG A O 1
ATOM 946 N N . LEU A 1 118 ? 7.083 -9.467 4.745 1.00 90.50 118 LEU A N 1
ATOM 947 C CA . LEU A 1 118 ? 5.739 -9.715 5.269 1.00 90.50 118 LEU A CA 1
ATOM 948 C C . LEU A 1 118 ? 5.801 -9.665 6.787 1.00 90.50 118 LEU A C 1
ATOM 950 O O . LEU A 1 118 ? 6.629 -10.350 7.378 1.00 90.50 118 LEU A O 1
ATOM 954 N N . VAL A 1 119 ? 4.956 -8.847 7.401 1.00 92.31 119 VAL A N 1
ATOM 955 C CA . VAL A 1 119 ? 4.842 -8.731 8.856 1.00 92.31 119 VAL A CA 1
ATOM 956 C C . VAL A 1 119 ? 3.444 -9.178 9.247 1.00 92.31 119 VAL A C 1
ATOM 958 O O . VAL A 1 119 ? 2.470 -8.728 8.644 1.00 92.31 119 VAL A O 1
ATOM 961 N N . PHE A 1 120 ? 3.338 -10.066 10.226 1.00 93.38 120 PHE A N 1
ATOM 962 C CA . PHE A 1 120 ? 2.059 -10.575 10.714 1.00 93.38 120 PHE A CA 1
ATOM 963 C C . PHE A 1 120 ? 2.142 -10.897 12.201 1.00 93.38 120 PHE A C 1
ATOM 965 O O . PHE A 1 120 ? 3.231 -11.065 12.751 1.00 93.38 120 PHE A O 1
ATOM 972 N N . SER A 1 121 ? 0.985 -10.988 12.848 1.00 92.19 121 SER A N 1
ATOM 973 C CA . SER A 1 121 ? 0.893 -11.397 14.246 1.00 92.19 121 SER A CA 1
ATOM 974 C C . SER A 1 121 ? 0.346 -12.814 14.340 1.00 92.19 121 SER A C 1
ATOM 976 O O . SER A 1 121 ? -0.693 -13.120 13.759 1.00 92.19 121 SER A O 1
ATOM 978 N N . TRP A 1 122 ? 1.029 -13.665 15.096 1.00 91.62 122 TRP A N 1
ATOM 979 C CA . TRP A 1 122 ? 0.621 -15.038 15.374 1.00 91.62 122 TRP A CA 1
ATOM 980 C C . TRP A 1 122 ? 0.912 -15.338 16.842 1.00 91.62 122 TRP A C 1
ATOM 982 O O . TRP A 1 122 ? 1.966 -14.975 17.348 1.00 91.62 122 TRP A O 1
ATOM 992 N N . ASN A 1 123 ? -0.037 -15.933 17.567 1.00 90.69 123 ASN A N 1
ATOM 993 C CA . ASN A 1 123 ? 0.119 -16.238 18.998 1.00 90.69 123 ASN A CA 1
ATOM 994 C C . ASN A 1 123 ? 0.583 -15.051 19.877 1.00 90.69 123 ASN A C 1
ATOM 996 O O . ASN A 1 123 ? 1.315 -15.243 20.841 1.00 90.69 123 ASN A O 1
ATOM 1000 N N . LYS A 1 124 ? 0.116 -13.827 19.579 1.00 90.31 124 LYS A N 1
ATOM 1001 C CA . LYS A 1 124 ? 0.512 -12.56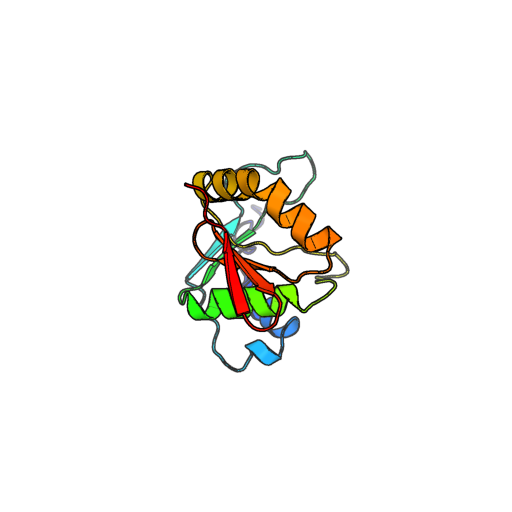1 20.246 1.00 90.31 124 LYS A CA 1
ATOM 1002 C C . LYS A 1 124 ? 1.968 -12.133 20.015 1.00 90.31 124 LYS A C 1
ATOM 1004 O O . LYS A 1 124 ? 2.397 -11.140 20.597 1.00 90.31 124 LYS A O 1
ATOM 1009 N N . GLU A 1 125 ? 2.691 -12.814 19.135 1.00 92.75 125 GLU A N 1
ATOM 1010 C CA . GLU A 1 125 ? 4.030 -12.432 18.703 1.00 92.75 125 GLU A CA 1
ATOM 1011 C C . GLU A 1 125 ? 3.993 -11.881 17.277 1.00 92.75 125 GLU A C 1
ATOM 1013 O O . GLU A 1 125 ? 3.207 -12.308 16.428 1.00 92.75 125 GLU A O 1
ATOM 1018 N N . THR A 1 126 ? 4.835 -10.883 17.016 1.00 93.12 126 THR A N 1
ATOM 1019 C CA . THR A 1 126 ? 4.993 -10.311 15.679 1.00 93.12 126 THR A CA 1
ATOM 1020 C C . THR A 1 126 ? 6.107 -11.049 14.960 1.00 93.12 126 THR A C 1
ATOM 1022 O O . THR A 1 126 ? 7.267 -10.990 15.366 1.00 93.12 126 THR A O 1
ATOM 1025 N N . HIS A 1 127 ? 5.763 -11.695 13.853 1.00 93.81 127 HIS A N 1
ATOM 1026 C CA . HIS A 1 127 ? 6.704 -12.400 12.997 1.00 93.81 127 HIS A CA 1
ATOM 1027 C C . HIS A 1 127 ? 6.969 -11.606 11.723 1.00 93.81 127 HIS A C 1
ATOM 1029 O O . HIS A 1 127 ? 6.157 -10.793 11.273 1.00 93.81 127 HIS A O 1
ATOM 1035 N N . THR A 1 128 ? 8.143 -11.831 11.139 1.00 93.31 128 THR A N 1
ATOM 1036 C CA . THR A 1 128 ? 8.534 -11.213 9.876 1.00 93.31 128 THR A CA 1
ATOM 1037 C C . THR A 1 128 ? 9.152 -12.252 8.954 1.00 93.31 128 THR A C 1
ATOM 1039 O O . THR A 1 128 ? 10.121 -12.908 9.327 1.00 93.31 128 THR A O 1
ATOM 1042 N N . ILE A 1 129 ? 8.623 -12.364 7.736 1.00 90.81 129 ILE A N 1
ATOM 1043 C CA . ILE A 1 129 ? 9.226 -13.156 6.661 1.00 90.81 129 ILE A CA 1
ATOM 1044 C C . ILE A 1 129 ? 10.019 -12.209 5.764 1.00 90.81 129 ILE A C 1
ATOM 1046 O O . ILE A 1 129 ? 9.496 -11.211 5.249 1.00 90.81 129 ILE A O 1
ATOM 1050 N N . HIS A 1 130 ? 11.294 -12.536 5.587 1.00 86.19 130 HIS A N 1
ATOM 1051 C CA . HIS A 1 130 ? 12.214 -11.850 4.694 1.00 86.19 130 HIS A CA 1
ATOM 1052 C C . HIS A 1 130 ? 12.495 -12.721 3.475 1.00 86.19 130 HIS A C 1
ATOM 1054 O O . HIS A 1 130 ? 12.551 -13.941 3.574 1.00 86.19 130 HIS A O 1
ATOM 1060 N N . ASN A 1 131 ? 12.716 -12.072 2.337 1.00 71.06 131 ASN A N 1
ATOM 1061 C CA . ASN A 1 131 ? 13.311 -12.724 1.182 1.00 71.06 131 ASN A CA 1
ATOM 1062 C C . ASN A 1 131 ? 14.836 -12.573 1.311 1.00 71.06 131 ASN A C 1
ATOM 1064 O O . ASN A 1 131 ? 15.293 -11.432 1.450 1.00 71.06 131 ASN A O 1
ATOM 1068 N N . LEU A 1 132 ? 15.570 -13.691 1.359 1.00 56.25 132 LEU A N 1
ATOM 1069 C CA . LEU A 1 132 ? 17.041 -13.720 1.391 1.00 56.25 132 LEU A CA 1
ATOM 1070 C C . LEU A 1 132 ? 17.629 -13.177 0.080 1.00 56.25 132 LEU A C 1
ATOM 1072 O O . LEU A 1 132 ? 17.057 -13.464 -0.996 1.00 56.25 132 LEU A O 1
#

Sequence (132 aa):
MQANSDKQEEYFVPQFCHMAPELVEKDIVQDCTHKAGRPAKNPGMPQAILTCVLLSRQQQLIMAAVHDIPAITYEGTKIVIFQALSPLTLQRRRILRPDSAFLLEQEVRYHWGHPFRLVFSWNKETHTIHNL

Secondary structure (DSSP, 8-state):
-----TTTTS-HHHHHHHH-GGGTTS---EEEEEE-SSPPSSTTSPPPEEEEES-HHHHHHHHHHHHH-S-EEETTEEE-------HHHHHHHHHTHHHHHHHHHTT--EEEETTTEEEEEETTEEEEEE--